Protein AF-A0A381US67-F1 (afdb_monomer_lite)

Organism: NCBI:txid408172

pLDDT: mean 93.79, std 5.49, range [70.81, 97.69]

Radius of gyration: 11.78 Å; chains: 1; bounding box: 32×18×27 Å

Structure (mmCIF, N/CA/C/O backbone):
data_AF-A0A381US67-F1
#
_entry.id   AF-A0A381US67-F1
#
loop_
_atom_site.group_PDB
_atom_site.id
_atom_site.type_symbol
_atom_site.label_atom_id
_atom_site.label_alt_id
_atom_site.label_comp_id
_atom_site.label_asym_id
_atom_site.label_entity_id
_atom_site.label_seq_id
_atom_site.pdbx_PDB_ins_code
_atom_site.Cartn_x
_atom_site.Cartn_y
_atom_site.Cartn_z
_atom_site.occupancy
_atom_site.B_iso_or_equiv
_atom_site.auth_seq_id
_atom_site.auth_comp_id
_atom_site.auth_asym_id
_atom_site.auth_atom_id
_atom_site.pdbx_PDB_model_num
ATOM 1 N N . MET A 1 1 ? -19.352 1.633 7.918 1.00 70.81 1 MET A N 1
ATOM 2 C CA . MET A 1 1 ? -19.010 1.121 6.5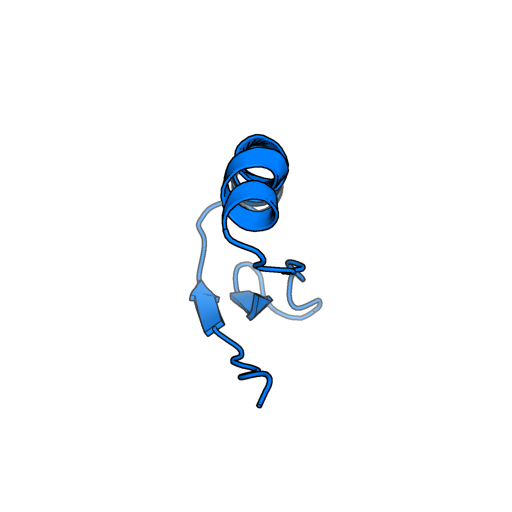75 1.00 70.81 1 MET A CA 1
ATOM 3 C C . MET A 1 1 ? -17.543 1.420 6.351 1.00 70.81 1 MET A C 1
ATOM 5 O O . MET A 1 1 ? -17.170 2.576 6.491 1.00 70.81 1 MET A O 1
ATOM 9 N N . THR A 1 2 ? -16.719 0.409 6.096 1.00 84.81 2 THR A N 1
ATOM 10 C CA . THR A 1 2 ? -15.291 0.603 5.807 1.00 84.81 2 THR A CA 1
ATOM 11 C C . THR A 1 2 ? -15.127 0.696 4.298 1.00 84.81 2 THR A C 1
ATOM 13 O O . THR A 1 2 ? -15.669 -0.141 3.579 1.00 84.81 2 THR A O 1
ATOM 16 N N . ILE A 1 3 ? -14.442 1.731 3.817 1.00 90.38 3 ILE A N 1
ATOM 17 C CA . ILE A 1 3 ? -14.134 1.892 2.395 1.00 90.38 3 ILE A CA 1
ATOM 18 C C . ILE A 1 3 ? -12.765 1.266 2.148 1.00 90.38 3 ILE A C 1
ATOM 20 O O . ILE A 1 3 ? -11.806 1.580 2.849 1.00 90.38 3 ILE A O 1
ATOM 24 N N . THR A 1 4 ? -12.681 0.400 1.144 1.00 94.50 4 THR A N 1
ATOM 25 C CA . THR A 1 4 ? -11.417 -0.149 0.650 1.00 94.50 4 THR A CA 1
ATOM 26 C C . THR A 1 4 ? -11.190 0.373 -0.759 1.00 94.50 4 THR A C 1
ATOM 28 O O . THR A 1 4 ? -12.074 0.274 -1.608 1.00 94.50 4 THR A O 1
ATOM 31 N N . ALA A 1 5 ? -10.009 0.933 -0.995 1.00 95.12 5 ALA A N 1
ATOM 32 C CA . ALA A 1 5 ? -9.554 1.390 -2.299 1.00 95.12 5 ALA A CA 1
ATOM 33 C C . ALA A 1 5 ? -8.199 0.746 -2.599 1.00 95.12 5 ALA A C 1
ATOM 35 O O . ALA A 1 5 ? -7.473 0.400 -1.671 1.00 95.12 5 ALA A O 1
ATOM 36 N N . ILE A 1 6 ? -7.887 0.593 -3.884 1.0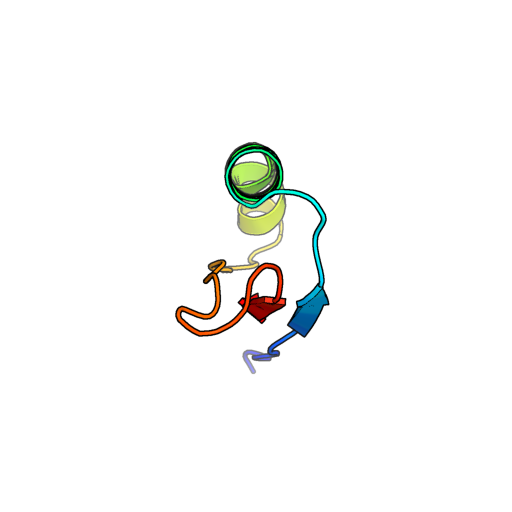0 95.62 6 ILE A N 1
ATOM 37 C CA . ILE A 1 6 ? -6.561 0.191 -4.354 1.00 95.62 6 ILE A CA 1
ATOM 38 C C . ILE A 1 6 ? -6.080 1.282 -5.297 1.00 95.62 6 ILE A C 1
ATOM 40 O O . ILE A 1 6 ? -6.773 1.612 -6.264 1.00 95.62 6 ILE A O 1
ATOM 44 N N . VAL A 1 7 ? -4.901 1.831 -5.027 1.00 95.44 7 VAL A N 1
ATOM 45 C CA . VAL A 1 7 ? -4.258 2.816 -5.899 1.00 95.44 7 VAL A CA 1
ATOM 46 C C . VAL A 1 7 ? -3.088 2.147 -6.602 1.00 95.44 7 VAL A C 1
ATOM 48 O O . VAL A 1 7 ? -2.173 1.651 -5.955 1.00 95.44 7 VAL A O 1
ATOM 51 N N . SER A 1 8 ? -3.117 2.140 -7.934 1.00 96.12 8 SER A N 1
ATOM 52 C CA . SER A 1 8 ? -2.011 1.675 -8.773 1.00 96.12 8 SER A CA 1
ATOM 53 C C . SER A 1 8 ? -1.327 2.877 -9.403 1.00 96.12 8 SER A C 1
ATOM 55 O O . SER A 1 8 ? -1.982 3.652 -10.100 1.00 96.12 8 SER A O 1
ATOM 57 N N . HIS A 1 9 ? -0.022 3.018 -9.208 1.00 95.94 9 HIS A N 1
ATOM 58 C CA . HIS A 1 9 ? 0.765 4.053 -9.874 1.00 95.94 9 HIS A CA 1
ATOM 59 C C . HIS A 1 9 ? 2.215 3.611 -10.065 1.00 95.94 9 HIS A C 1
ATOM 61 O O . HIS A 1 9 ? 2.705 2.712 -9.381 1.00 95.94 9 HIS A O 1
ATOM 67 N N . ASP A 1 10 ? 2.903 4.255 -11.002 1.00 96.69 10 ASP A N 1
ATOM 68 C CA . ASP A 1 10 ? 4.331 4.040 -11.195 1.00 96.69 10 ASP A CA 1
ATOM 69 C C . ASP A 1 10 ? 5.144 4.951 -10.271 1.00 96.69 10 ASP A C 1
ATOM 71 O O . ASP A 1 10 ? 4.736 6.063 -9.919 1.00 96.69 10 ASP A O 1
ATOM 75 N N . ILE A 1 11 ? 6.307 4.459 -9.864 1.00 95.81 11 ILE A N 1
ATOM 76 C CA . ILE A 1 11 ? 7.268 5.162 -9.017 1.00 95.81 11 ILE A CA 1
ATOM 77 C C . ILE A 1 11 ? 8.659 5.118 -9.642 1.00 95.81 11 ILE A C 1
ATOM 79 O O . ILE A 1 11 ? 8.939 4.321 -10.530 1.00 95.81 11 ILE A O 1
ATOM 83 N N . LYS A 1 12 ? 9.559 5.984 -9.180 1.00 94.31 12 LYS A N 1
ATOM 84 C CA . LYS A 1 12 ? 10.943 5.999 -9.668 1.00 94.31 12 LYS A CA 1
ATOM 85 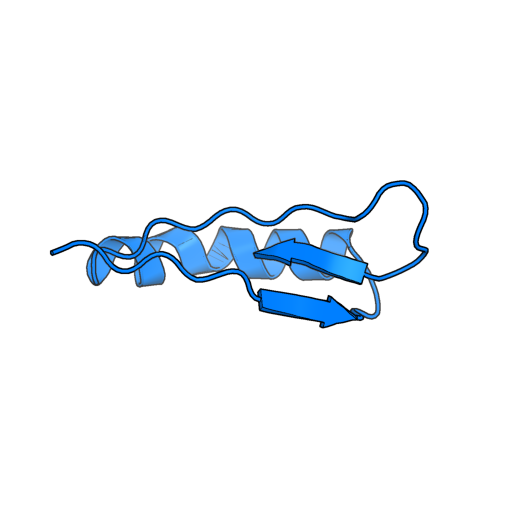C C . LYS A 1 12 ? 11.807 4.906 -9.032 1.00 94.31 12 LYS A C 1
ATOM 87 O O . LYS A 1 12 ? 12.622 4.312 -9.727 1.00 94.31 12 LYS A O 1
ATOM 92 N N . ASP A 1 13 ? 11.654 4.699 -7.725 1.00 94.75 13 ASP A N 1
ATOM 93 C CA . ASP A 1 13 ? 12.496 3.817 -6.915 1.00 94.75 13 ASP A CA 1
ATOM 94 C C . ASP A 1 13 ? 11.686 3.246 -5.743 1.00 94.75 13 ASP A C 1
ATOM 96 O O . ASP A 1 13 ? 11.024 3.995 -5.018 1.00 94.75 13 ASP A O 1
ATOM 100 N N . TRP A 1 14 ? 11.713 1.920 -5.587 1.00 93.69 14 TRP A N 1
ATOM 101 C CA . TRP A 1 14 ? 10.917 1.209 -4.584 1.00 93.69 14 TRP A CA 1
ATOM 102 C C . TRP A 1 14 ? 11.388 1.448 -3.159 1.00 93.69 14 TRP A C 1
ATOM 104 O O . TRP A 1 14 ? 10.549 1.628 -2.278 1.00 93.69 14 TRP A O 1
ATOM 114 N N . ASP A 1 15 ? 12.695 1.452 -2.926 1.00 94.50 15 ASP A N 1
ATOM 115 C CA . ASP A 1 15 ? 13.226 1.542 -1.573 1.00 94.50 15 ASP A CA 1
ATOM 116 C C . ASP A 1 15 ? 12.975 2.940 -1.007 1.00 94.50 15 ASP A C 1
ATOM 118 O O . ASP A 1 15 ? 12.481 3.064 0.114 1.00 94.50 15 ASP A O 1
ATOM 122 N N . ILE A 1 16 ? 13.162 3.977 -1.835 1.00 96.25 16 ILE A N 1
ATOM 123 C CA . ILE A 1 16 ? 12.833 5.366 -1.481 1.00 96.25 16 ILE A CA 1
ATOM 124 C C . ILE A 1 16 ? 11.329 5.524 -1.216 1.00 96.25 16 ILE A C 1
ATOM 126 O O . ILE A 1 16 ? 10.926 6.160 -0.240 1.00 96.25 16 ILE A O 1
ATOM 130 N N . PHE A 1 17 ? 10.478 4.954 -2.077 1.00 96.00 17 PHE A N 1
ATOM 131 C CA . PHE A 1 17 ? 9.029 5.025 -1.885 1.00 96.00 17 PHE A CA 1
ATOM 132 C C . PHE A 1 17 ? 8.599 4.326 -0.592 1.00 96.00 17 PHE A C 1
ATOM 134 O O . PHE A 1 17 ? 7.817 4.888 0.174 1.00 96.00 17 PHE A O 1
ATOM 141 N N . ARG A 1 18 ? 9.102 3.113 -0.345 1.00 95.50 18 ARG A N 1
ATOM 142 C CA . ARG A 1 18 ? 8.746 2.305 0.822 1.00 95.50 18 ARG A CA 1
ATOM 143 C C . ARG A 1 18 ? 9.152 3.001 2.115 1.00 95.50 18 ARG A C 1
ATOM 145 O O . ARG A 1 18 ? 8.325 3.094 3.015 1.00 95.50 18 ARG A O 1
ATOM 152 N N . GLU A 1 19 ? 10.370 3.536 2.184 1.00 97.50 19 GLU A N 1
ATOM 153 C CA . GLU A 1 19 ? 10.843 4.301 3.342 1.00 97.50 19 GLU A CA 1
ATOM 154 C C . GLU A 1 19 ? 9.921 5.495 3.633 1.00 97.50 19 GLU A C 1
ATOM 156 O O . GLU A 1 19 ? 9.433 5.653 4.753 1.00 97.50 19 GLU A O 1
ATOM 161 N N . GLY A 1 20 ? 9.596 6.291 2.608 1.00 96.81 20 GLY A N 1
ATOM 162 C CA . GLY A 1 20 ? 8.672 7.417 2.750 1.00 96.81 20 GLY A CA 1
ATOM 163 C C . GLY A 1 20 ? 7.251 6.987 3.134 1.00 96.81 20 GLY A C 1
ATOM 164 O O . GLY A 1 20 ? 6.603 7.641 3.953 1.00 96.81 20 GLY A O 1
ATOM 165 N N . PHE A 1 21 ? 6.757 5.879 2.579 1.00 96.75 21 PHE A N 1
ATOM 166 C CA . PHE A 1 21 ? 5.440 5.331 2.895 1.00 96.75 21 PHE A CA 1
ATOM 167 C C . PHE A 1 21 ? 5.357 4.846 4.350 1.00 96.75 21 PHE A C 1
ATOM 169 O O . PHE A 1 21 ? 4.377 5.143 5.039 1.00 96.75 21 PHE A O 1
ATOM 176 N N . GLU A 1 22 ? 6.375 4.132 4.831 1.00 96.56 22 GLU A N 1
ATOM 177 C CA . GLU A 1 22 ? 6.471 3.627 6.206 1.00 96.56 22 GLU A CA 1
ATOM 178 C C . GLU A 1 22 ? 6.643 4.771 7.218 1.00 96.56 22 GLU A C 1
ATOM 180 O O . GLU A 1 22 ? 5.983 4.773 8.256 1.00 96.56 22 GLU A O 1
ATOM 185 N N . ALA A 1 23 ? 7.422 5.806 6.887 1.00 97.69 23 ALA A N 1
ATOM 186 C CA . ALA A 1 23 ? 7.617 6.974 7.751 1.00 97.69 23 ALA A CA 1
ATOM 187 C C . ALA A 1 23 ? 6.311 7.731 8.079 1.00 97.69 23 ALA A C 1
ATOM 189 O O . ALA A 1 23 ? 6.214 8.375 9.123 1.00 97.69 23 ALA A O 1
ATOM 190 N N . HIS A 1 24 ? 5.290 7.633 7.220 1.00 96.38 24 HIS A N 1
ATOM 191 C CA . HIS A 1 24 ? 3.987 8.291 7.404 1.00 96.38 24 HIS A CA 1
ATOM 192 C C . HIS A 1 24 ? 2.896 7.371 7.976 1.00 96.38 24 HIS A C 1
ATOM 194 O O . HIS A 1 24 ? 1.712 7.720 7.952 1.00 96.38 24 HIS A O 1
ATOM 200 N N . ASP A 1 25 ? 3.258 6.198 8.499 1.00 96.62 25 ASP A N 1
ATOM 201 C CA . ASP A 1 25 ? 2.283 5.253 9.049 1.00 96.62 25 ASP A CA 1
ATOM 202 C C . ASP A 1 25 ? 1.520 5.794 10.263 1.00 96.62 25 ASP A C 1
ATOM 204 O O . ASP A 1 25 ? 0.303 5.621 10.373 1.00 96.62 25 ASP A O 1
ATOM 208 N N . SER A 1 26 ? 2.208 6.548 11.121 1.00 96.56 26 SER A N 1
ATOM 209 C CA . SER A 1 26 ? 1.604 7.205 12.282 1.00 96.56 26 SER A CA 1
ATOM 210 C C . SER A 1 26 ? 0.496 8.183 11.884 1.00 96.56 26 SER A C 1
ATOM 212 O O . SER A 1 26 ? -0.554 8.211 12.523 1.00 96.56 26 SER A O 1
ATOM 214 N N . VAL A 1 27 ? 0.687 8.938 10.797 1.00 97.06 27 VAL A N 1
ATOM 215 C CA . VAL A 1 27 ? -0.291 9.912 10.290 1.00 97.06 27 VAL A CA 1
ATOM 216 C C . VAL A 1 27 ? -1.532 9.205 9.751 1.00 97.06 27 VAL A C 1
ATOM 218 O O . VAL A 1 27 ? -2.646 9.611 10.074 1.00 97.06 27 VAL A O 1
ATOM 221 N N . ARG A 1 28 ? -1.363 8.123 8.976 1.00 95.50 28 ARG A N 1
ATOM 222 C CA . ARG A 1 28 ? -2.492 7.310 8.486 1.00 95.50 28 ARG A CA 1
ATOM 223 C C . ARG A 1 28 ? -3.265 6.683 9.643 1.00 95.50 28 ARG A C 1
ATOM 225 O O . ARG A 1 28 ? -4.488 6.800 9.702 1.00 95.50 28 ARG A O 1
ATOM 232 N N . THR A 1 29 ? -2.550 6.089 10.593 1.00 95.88 29 THR A N 1
ATOM 233 C CA . THR A 1 29 ? -3.150 5.427 11.754 1.00 95.88 29 THR A CA 1
ATOM 234 C C . THR A 1 29 ? -3.904 6.415 12.646 1.00 95.88 29 THR A C 1
ATOM 236 O O . THR A 1 29 ? -4.999 6.099 13.109 1.00 95.88 29 THR A O 1
ATOM 239 N N . ALA A 1 30 ? -3.392 7.639 12.825 1.00 97.25 30 ALA A N 1
ATOM 240 C CA . ALA A 1 30 ? -4.050 8.688 13.609 1.00 97.25 30 ALA A CA 1
ATOM 241 C C . ALA A 1 30 ? -5.429 9.097 13.060 1.00 97.25 30 ALA A C 1
ATOM 243 O O . ALA A 1 30 ? -6.278 9.555 13.823 1.00 97.25 30 ALA A O 1
ATOM 244 N N . VAL A 1 31 ? -5.670 8.907 11.759 1.00 95.56 31 VAL A N 1
ATOM 245 C CA . VAL A 1 31 ? -6.967 9.165 11.109 1.00 95.56 31 VAL A CA 1
ATOM 246 C C . VAL A 1 31 ? -7.734 7.880 10.771 1.00 95.56 31 VAL A C 1
ATOM 248 O O . VAL A 1 31 ? -8.713 7.917 10.029 1.00 95.56 31 VAL A O 1
ATOM 251 N N . GLY A 1 32 ? -7.307 6.733 11.312 1.00 94.94 32 GLY A N 1
ATOM 252 C CA . GLY A 1 32 ? -7.985 5.446 11.140 1.00 94.94 32 GLY A CA 1
ATOM 253 C C . GLY A 1 32 ? -7.778 4.783 9.775 1.00 94.94 32 GLY A C 1
ATOM 254 O O . GLY A 1 32 ? -8.539 3.884 9.417 1.00 94.94 32 GLY A O 1
ATOM 255 N N . ILE A 1 33 ? -6.771 5.203 9.003 1.00 94.94 33 ILE A N 1
ATOM 256 C CA . ILE A 1 33 ? -6.414 4.582 7.723 1.00 94.94 33 ILE A CA 1
ATOM 257 C C . ILE A 1 33 ? -5.417 3.450 7.973 1.00 94.94 33 ILE A C 1
ATOM 259 O O . ILE A 1 33 ? -4.320 3.669 8.480 1.00 94.94 33 ILE A O 1
ATOM 263 N N . THR A 1 34 ? -5.773 2.242 7.540 1.00 94.75 34 THR A N 1
ATOM 264 C CA . THR A 1 34 ? -4.847 1.108 7.425 1.00 94.75 34 THR A CA 1
ATOM 265 C C . THR A 1 34 ? -4.485 0.919 5.957 1.00 94.75 34 THR A C 1
ATOM 267 O O . THR A 1 34 ? -5.377 0.749 5.129 1.00 94.75 34 THR A O 1
ATOM 270 N N . ALA A 1 35 ? -3.194 0.943 5.626 1.00 95.81 35 ALA A N 1
ATOM 271 C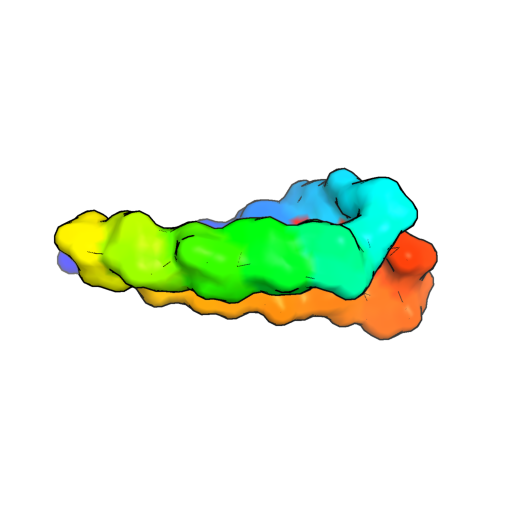 CA . ALA A 1 35 ? -2.713 0.815 4.251 1.00 95.81 35 ALA A CA 1
ATOM 272 C C . ALA A 1 35 ? -1.444 -0.044 4.188 1.00 95.81 35 ALA A C 1
ATOM 274 O O . ALA A 1 35 ? -0.681 -0.102 5.153 1.00 95.81 35 ALA A O 1
ATOM 275 N N . LYS A 1 36 ? -1.213 -0.702 3.048 1.00 95.69 36 LYS A N 1
ATOM 276 C CA . LYS A 1 36 ? -0.004 -1.492 2.783 1.00 95.69 36 LYS A CA 1
ATOM 277 C C . LYS A 1 36 ? 0.430 -1.275 1.345 1.00 95.69 36 LYS A C 1
ATOM 279 O O . LYS A 1 36 ? -0.406 -1.325 0.459 1.00 95.69 36 LYS A O 1
ATOM 284 N N . ALA A 1 37 ? 1.726 -1.102 1.123 1.00 96.19 37 ALA A N 1
ATOM 285 C CA . ALA A 1 37 ? 2.272 -0.964 -0.217 1.00 96.19 37 ALA A CA 1
ATOM 286 C C . ALA A 1 37 ? 2.894 -2.272 -0.719 1.00 96.19 37 ALA A C 1
ATOM 288 O O . ALA A 1 37 ? 3.597 -2.961 0.023 1.00 96.19 37 ALA A O 1
ATOM 289 N N . TYR A 1 38 ? 2.698 -2.568 -2.001 1.00 95.31 38 TYR A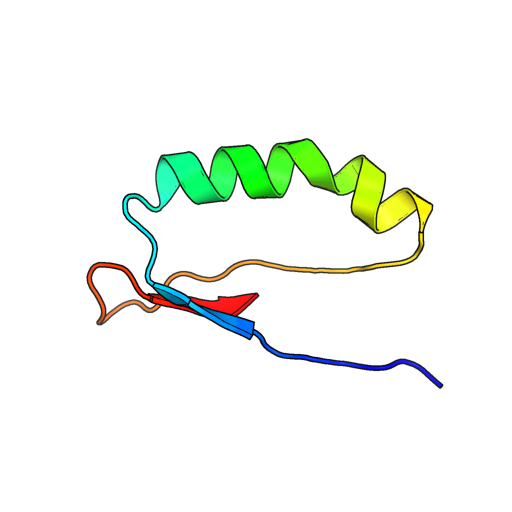 N 1
ATOM 290 C CA . TYR A 1 38 ? 3.252 -3.732 -2.684 1.00 95.31 38 TYR A CA 1
ATOM 291 C C . TYR A 1 38 ? 3.832 -3.337 -4.039 1.00 95.31 38 TYR A C 1
ATOM 293 O O . TYR A 1 38 ? 3.135 -2.767 -4.879 1.00 95.31 38 TYR A O 1
ATOM 301 N N . LYS A 1 39 ? 5.093 -3.699 -4.290 1.00 95.38 39 LYS A N 1
ATOM 302 C CA . LYS A 1 39 ? 5.682 -3.620 -5.629 1.00 95.38 39 LYS A CA 1
ATOM 303 C C . LYS A 1 39 ? 5.202 -4.793 -6.480 1.00 95.38 39 LYS A C 1
ATOM 305 O O . LYS A 1 39 ? 5.243 -5.943 -6.042 1.00 95.38 39 LYS A O 1
ATOM 310 N N . LYS A 1 40 ? 4.797 -4.521 -7.718 1.00 94.75 40 LYS A N 1
ATOM 311 C CA . LYS A 1 40 ? 4.515 -5.571 -8.700 1.00 94.75 40 LYS A CA 1
ATOM 312 C C . LYS A 1 40 ? 5.817 -6.284 -9.088 1.00 94.75 40 LYS A C 1
ATOM 314 O O . LYS A 1 40 ? 6.749 -5.633 -9.543 1.00 94.75 40 LYS A O 1
ATOM 319 N N . VAL A 1 41 ? 5.856 -7.610 -8.947 1.00 87.56 41 VAL A N 1
ATOM 320 C CA . VAL A 1 41 ? 7.063 -8.432 -9.185 1.00 87.56 41 VAL A CA 1
ATOM 321 C C . VAL A 1 41 ? 7.573 -8.315 -1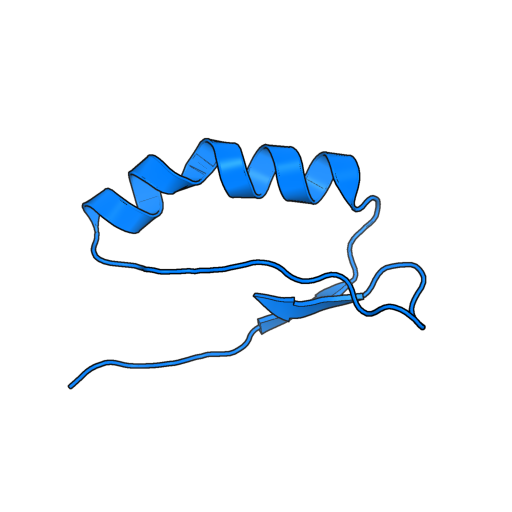0.628 1.00 87.56 41 VAL A C 1
ATOM 323 O O . VAL A 1 41 ? 8.767 -8.138 -10.838 1.00 87.56 41 VAL A O 1
ATOM 326 N N . ASP A 1 42 ? 6.663 -8.318 -11.605 1.00 87.75 42 ASP A N 1
ATOM 327 C CA . ASP A 1 42 ? 7.005 -8.290 -13.037 1.00 87.75 42 ASP A CA 1
ATOM 328 C C . ASP A 1 42 ? 6.995 -6.875 -13.647 1.00 87.75 42 ASP A C 1
ATOM 330 O O . ASP A 1 42 ? 6.950 -6.717 -14.866 1.00 87.75 42 ASP A O 1
ATOM 334 N N . SER A 1 43 ? 6.974 -5.822 -12.822 1.00 78.38 43 SER A N 1
ATOM 335 C CA . SER A 1 43 ? 7.125 -4.436 -13.281 1.00 78.38 43 SER A CA 1
ATOM 336 C C . SER A 1 43 ? 8.365 -3.826 -12.656 1.00 78.38 43 SER A C 1
ATOM 338 O O . SER A 1 43 ? 8.655 -4.036 -11.478 1.00 78.38 43 SER A O 1
ATOM 340 N N . SER A 1 44 ? 9.080 -3.013 -13.431 1.00 75.81 44 SER A N 1
ATOM 341 C CA . SER A 1 44 ? 10.205 -2.255 -12.895 1.00 75.81 44 SER A CA 1
ATOM 342 C C . SER A 1 44 ? 9.755 -1.349 -11.747 1.00 75.81 44 SER A C 1
ATOM 344 O O . SER A 1 44 ? 10.475 -1.258 -10.751 1.00 75.81 44 SER A O 1
ATOM 346 N N . ASN A 1 45 ? 8.551 -0.765 -11.849 1.00 90.44 45 ASN A N 1
ATOM 347 C CA . ASN A 1 45 ? 8.199 0.457 -11.125 1.00 90.44 45 ASN A CA 1
ATOM 348 C C . ASN A 1 45 ? 6.734 0.588 -10.674 1.00 90.44 45 ASN A C 1
ATOM 350 O O . ASN A 1 45 ? 6.395 1.593 -10.060 1.00 90.44 45 ASN A O 1
ATOM 354 N N . THR A 1 46 ? 5.854 -0.376 -10.944 1.00 96.38 46 THR A N 1
ATOM 355 C CA . THR A 1 46 ? 4.441 -0.260 -10.538 1.00 96.38 46 THR A CA 1
ATOM 356 C C . THR A 1 46 ? 4.246 -0.674 -9.081 1.00 96.38 46 THR A C 1
ATOM 358 O O . THR A 1 46 ? 4.687 -1.755 -8.672 1.00 96.38 46 THR A O 1
ATOM 361 N N . VAL A 1 47 ? 3.541 0.158 -8.315 1.00 97.19 47 VAL A N 1
ATOM 362 C CA . VAL A 1 47 ? 3.165 -0.090 -6.920 1.00 97.19 47 VAL A CA 1
ATOM 363 C C . VAL A 1 47 ? 1.653 -0.060 -6.749 1.00 97.19 47 VAL A C 1
ATOM 365 O O . VAL A 1 47 ? 0.951 0.715 -7.400 1.00 97.19 47 VAL A O 1
ATOM 368 N N . TYR A 1 48 ? 1.184 -0.910 -5.839 1.00 96.38 48 TYR A N 1
ATOM 369 C CA . TYR A 1 48 ? -0.174 -0.942 -5.321 1.00 96.38 48 TYR A CA 1
ATOM 370 C C . TYR A 1 48 ? -0.175 -0.520 -3.855 1.00 96.38 48 TYR A C 1
ATOM 372 O O . TYR A 1 48 ? 0.645 -1.022 -3.085 1.00 96.38 48 TYR A O 1
ATOM 380 N N . VAL A 1 49 ? -1.096 0.363 -3.480 1.00 95.56 49 VAL A N 1
ATOM 381 C CA . VAL A 1 49 ? -1.383 0.759 -2.092 1.00 95.56 49 VAL A CA 1
ATOM 382 C C . VAL A 1 49 ? -2.834 0.458 -1.761 1.00 95.56 49 VAL A C 1
ATOM 384 O O . VAL A 1 49 ? -3.682 0.725 -2.646 1.00 95.56 49 VAL A O 1
#

Foldseek 3Di:
DDDDDKDKDFDDDDVVVVVVVVVCPVVCVVVPHDDDKDDDPPDPTIIID

Sequence (49 aa):
MTITAIVSHDIKDWDIFREGFEAHDSVRTAVGITAKAYKKVDSSNTVYV

Secondary structure (DSSP, 8-state):
-------EEE-S-HHHHHHHHHHTHHHHHHTT-----EE-TT-SSEEE-